Protein AF-A0A4U5PH54-F1 (afdb_monomer)

Secondary structure (DSSP, 8-state):
-GGGTT-HHHHTTTHHHHHHHHHHHHHHHHHHHHHHHHH--TTSPPSSHHHHHHHHHHHHHTTT---TTHHHHHHHHHHHHHHHHHHHHHHHHHHHHHHHHHHHHHHHHHHTTS---

Sequence (117 aa):
MPFLRHLENFFDLGINRLCKFTDSITDQLRSEIESHKKTIDYNEEPRDYIDAFLMEMKKREGSGKQEEFYENQLAVAIYDLFAAGTETTVTTLRYGIGYMTLARRQLARRDNSAPRH

Foldseek 3Di:
DVVCPVCPVVCVPDVVVVVVVLVVQLVVLVVVLVVCVVVADLVDDAPDPSNVQVNVVVVVVVVVDCPPCSVVVVSVVVVVVVVVVVVVVVVVVVVVVVVVVVVVVVVVVVVVPDDDD

InterPro domains:
  IPR001128 Cytochrome P450 [PF00067] (13-100)
  IPR036396 Cytochrome P450 superfamily [G3DSA:1.10.630.10] (1-109)
  IPR036396 Cytochrome P450 superfamily [SSF48264] (4-102)
  IPR050182 Cytochrome P450 family 2 [PTHR24300] (5-102)

Structure (mmCIF, N/CA/C/O backbone):
data_AF-A0A4U5PH54-F1
#
_entry.id   AF-A0A4U5PH54-F1
#
loop_
_atom_site.group_PDB
_atom_site.id
_atom_site.type_symbol
_atom_site.label_atom_id
_atom_site.label_alt_id
_atom_site.label_comp_id
_atom_site.label_asym_id
_atom_site.label_entity_id
_atom_site.label_seq_id
_atom_site.pdbx_PDB_ins_code
_atom_site.Cartn_x
_atom_site.Cartn_y
_atom_site.Cartn_z
_atom_site.occupancy
_atom_site.B_iso_or_equiv
_atom_site.auth_seq_id
_atom_site.auth_comp_id
_atom_site.auth_asym_id
_atom_site.auth_atom_id
_atom_site.pdbx_PDB_model_num
ATOM 1 N N . MET A 1 1 ? 17.761 8.118 13.003 1.00 56.19 1 MET A N 1
ATOM 2 C CA . MET A 1 1 ? 18.741 7.058 12.671 1.00 56.19 1 MET A CA 1
ATOM 3 C C . MET A 1 1 ? 20.118 7.672 12.399 1.00 56.19 1 MET A C 1
ATOM 5 O O . MET A 1 1 ? 20.171 8.657 11.672 1.00 56.19 1 MET A O 1
ATOM 9 N N . PRO A 1 2 ? 21.221 7.144 12.960 1.00 67.25 2 PRO A N 1
ATOM 10 C CA . PRO A 1 2 ? 22.558 7.758 12.890 1.00 67.25 2 PRO A CA 1
ATOM 11 C C . PRO A 1 2 ? 23.205 7.786 11.491 1.00 67.25 2 PRO A C 1
ATOM 13 O O . PRO A 1 2 ? 24.074 8.622 11.266 1.00 67.25 2 PRO A O 1
ATOM 16 N N . PHE A 1 3 ? 22.749 6.967 10.534 1.00 78.62 3 PHE A N 1
ATOM 17 C CA . PHE A 1 3 ? 23.253 6.965 9.148 1.00 78.62 3 PHE A CA 1
ATOM 18 C C . PHE A 1 3 ? 22.781 8.161 8.293 1.00 78.62 3 PHE A C 1
ATOM 20 O O . PHE A 1 3 ? 23.284 8.369 7.195 1.00 78.62 3 PHE A O 1
ATOM 27 N N . LEU A 1 4 ? 21.830 8.963 8.787 1.00 65.31 4 LEU A N 1
ATOM 28 C CA . LEU A 1 4 ? 21.223 10.075 8.042 1.00 65.31 4 LEU A CA 1
ATOM 29 C C . LEU A 1 4 ? 21.958 11.418 8.214 1.00 65.31 4 LEU A C 1
ATOM 31 O O . LEU A 1 4 ? 21.693 12.344 7.455 1.00 65.31 4 LEU A O 1
ATOM 35 N N . ARG A 1 5 ? 22.911 11.527 9.155 1.00 67.50 5 ARG A N 1
ATOM 36 C CA . ARG A 1 5 ? 23.619 12.789 9.483 1.00 67.50 5 ARG A CA 1
ATOM 37 C C . ARG A 1 5 ? 24.488 13.354 8.354 1.00 67.50 5 ARG A C 1
ATOM 39 O O . ARG A 1 5 ? 25.063 14.420 8.500 1.00 67.50 5 ARG A O 1
ATOM 46 N N . HIS A 1 6 ? 24.712 12.608 7.275 1.00 74.88 6 HIS A N 1
ATOM 47 C CA . HIS A 1 6 ? 25.546 13.048 6.143 1.00 74.88 6 HIS A CA 1
ATOM 48 C C . HIS A 1 6 ? 24.720 13.267 4.867 1.00 74.88 6 HIS A C 1
ATOM 50 O O . HIS A 1 6 ? 25.258 13.686 3.847 1.00 74.88 6 HIS A O 1
ATOM 56 N N . LEU A 1 7 ? 23.410 13.006 4.927 1.00 65.00 7 LEU A N 1
ATOM 57 C CA . LEU A 1 7 ? 22.460 13.188 3.829 1.00 65.00 7 LEU A CA 1
ATOM 58 C C . LEU A 1 7 ? 21.544 14.408 4.040 1.00 65.00 7 LEU A C 1
ATOM 60 O O . LEU A 1 7 ? 20.555 14.555 3.329 1.00 65.00 7 LEU A O 1
ATOM 64 N N . GLU A 1 8 ? 21.856 15.296 4.985 1.00 59.75 8 GLU A N 1
ATOM 65 C CA . GLU A 1 8 ? 20.985 16.420 5.376 1.00 59.75 8 GLU A CA 1
ATOM 66 C C . GLU A 1 8 ? 20.640 17.340 4.183 1.00 59.75 8 GLU A C 1
ATOM 68 O O . GLU A 1 8 ? 19.490 17.737 4.028 1.00 59.75 8 GLU A O 1
ATOM 73 N N . ASN A 1 9 ? 21.577 17.538 3.245 1.00 58.38 9 ASN A N 1
ATOM 74 C CA . ASN A 1 9 ? 21.356 18.297 2.000 1.00 58.38 9 ASN A CA 1
ATOM 75 C C . ASN A 1 9 ? 20.734 17.475 0.848 1.00 58.38 9 ASN A C 1
ATOM 77 O O . ASN A 1 9 ? 20.289 18.045 -0.144 1.00 58.38 9 ASN A O 1
ATOM 81 N N . PHE A 1 10 ? 20.734 16.139 0.932 1.00 59.47 10 PHE A N 1
ATOM 82 C CA . PHE A 1 10 ? 20.134 15.257 -0.083 1.00 59.47 10 PHE A CA 1
ATOM 83 C C . PHE A 1 10 ? 18.621 15.140 0.112 1.00 59.47 10 PHE A C 1
ATOM 85 O O . PHE A 1 10 ? 17.857 15.082 -0.848 1.00 59.47 10 PHE A O 1
ATOM 92 N N . PHE A 1 11 ? 18.193 15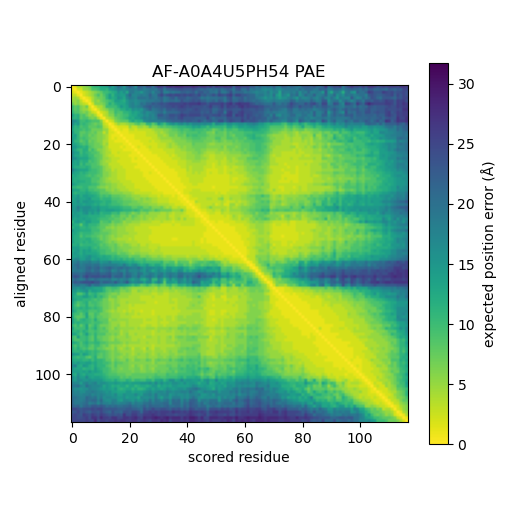.140 1.372 1.00 60.28 11 PHE A N 1
ATOM 93 C CA . PHE A 1 11 ? 16.793 15.075 1.759 1.00 60.28 11 PHE A CA 1
ATOM 94 C C . PHE A 1 11 ? 16.016 16.336 1.340 1.00 60.28 11 PHE A C 1
ATOM 96 O O . PHE A 1 11 ? 14.889 16.236 0.860 1.00 60.28 11 PHE A O 1
ATOM 103 N N . ASP A 1 12 ? 16.633 17.516 1.371 1.00 64.69 12 ASP A N 1
ATOM 104 C CA . ASP A 1 12 ? 15.943 18.767 1.025 1.00 64.69 12 ASP A CA 1
ATOM 105 C C . ASP A 1 12 ? 15.548 18.886 -0.468 1.00 64.69 12 ASP A C 1
ATOM 107 O O . ASP A 1 12 ? 14.694 19.691 -0.839 1.00 64.69 12 ASP A O 1
ATOM 111 N N . LEU A 1 13 ? 16.091 18.035 -1.353 1.00 65.44 13 LEU A N 1
ATOM 112 C CA . LEU A 1 13 ? 15.902 18.139 -2.809 1.00 65.44 13 LEU A CA 1
ATOM 113 C C . LEU A 1 13 ? 14.533 17.668 -3.342 1.00 65.44 13 LEU A C 1
ATOM 115 O O . LEU A 1 13 ? 14.315 17.627 -4.556 1.00 65.44 13 LEU A O 1
ATOM 119 N N . GLY A 1 14 ? 13.588 17.313 -2.472 1.00 72.38 14 GLY A N 1
ATOM 120 C CA . GLY A 1 14 ? 12.284 16.826 -2.927 1.00 72.38 14 GLY A CA 1
ATOM 121 C C . GLY A 1 14 ? 11.301 16.376 -1.855 1.00 72.38 14 GLY A C 1
ATOM 122 O O . GLY A 1 14 ? 10.181 16.007 -2.213 1.00 72.38 14 GLY A O 1
ATOM 123 N N . ILE A 1 15 ? 11.656 16.432 -0.566 1.00 80.00 15 ILE A N 1
ATOM 124 C CA . ILE A 1 15 ? 10.767 15.995 0.522 1.00 80.00 15 ILE A CA 1
ATOM 125 C C . ILE A 1 15 ? 9.433 16.731 0.503 1.00 80.00 15 ILE A C 1
ATOM 127 O O . ILE A 1 15 ? 8.406 16.086 0.630 1.00 80.00 15 ILE A O 1
ATOM 131 N N . ASN A 1 16 ? 9.402 18.040 0.238 1.00 79.62 16 ASN A N 1
ATOM 132 C CA . ASN A 1 16 ? 8.132 18.774 0.159 1.00 79.62 16 ASN A CA 1
ATOM 133 C C . ASN A 1 16 ? 7.173 18.207 -0.900 1.00 79.62 16 ASN A C 1
ATOM 135 O O . ASN A 1 16 ? 5.957 18.287 -0.744 1.00 79.62 16 ASN A O 1
ATOM 139 N N . ARG A 1 17 ? 7.701 17.637 -1.990 1.00 81.88 17 ARG A N 1
ATOM 140 C CA . ARG A 1 17 ? 6.890 16.974 -3.018 1.00 81.88 17 ARG A CA 1
ATOM 141 C C . ARG A 1 17 ? 6.448 15.584 -2.561 1.00 81.88 17 ARG A C 1
ATOM 143 O O . ARG A 1 17 ? 5.302 15.228 -2.806 1.00 81.88 17 ARG A O 1
ATOM 150 N N . LEU A 1 18 ? 7.334 14.836 -1.902 1.00 80.31 18 LEU A N 1
ATOM 151 C CA . LEU A 1 18 ? 7.022 13.526 -1.326 1.00 80.31 18 LEU A CA 1
ATOM 152 C C . LEU A 1 18 ? 5.970 13.635 -0.221 1.00 80.31 18 LEU A C 1
ATOM 154 O O . LEU A 1 18 ? 4.969 12.945 -0.321 1.00 80.31 18 LEU A O 1
ATOM 158 N N . CYS A 1 19 ? 6.124 14.548 0.741 1.00 81.12 19 CYS A N 1
ATOM 159 C CA . CYS A 1 19 ? 5.137 14.788 1.794 1.00 81.12 19 CYS A CA 1
ATOM 160 C C . CYS A 1 19 ? 3.766 15.140 1.207 1.00 81.12 19 CYS A C 1
ATOM 162 O O . CYS A 1 19 ? 2.777 14.508 1.540 1.00 81.12 19 CYS A O 1
ATOM 164 N N . LYS A 1 20 ? 3.697 16.063 0.236 1.00 85.25 20 LYS A N 1
ATOM 165 C CA . LYS A 1 20 ? 2.421 16.387 -0.431 1.00 85.25 20 LYS A CA 1
ATOM 166 C C . LYS A 1 20 ? 1.788 15.186 -1.134 1.00 85.25 20 LYS A C 1
ATOM 168 O O . LYS A 1 20 ? 0.568 15.062 -1.169 1.00 85.25 20 LYS A O 1
ATOM 173 N N . PHE A 1 21 ? 2.607 14.326 -1.732 1.00 84.62 21 PHE A N 1
ATOM 174 C CA . PHE A 1 21 ? 2.136 13.111 -2.386 1.00 84.62 21 PHE A CA 1
ATOM 175 C C . PHE A 1 21 ? 1.625 12.085 -1.369 1.00 84.62 21 PHE A C 1
ATOM 177 O O . PHE A 1 21 ? 0.544 11.533 -1.558 1.00 84.62 21 PHE A O 1
ATOM 184 N N . THR A 1 22 ? 2.361 11.872 -0.275 1.00 82.50 22 THR A N 1
ATOM 185 C CA . THR A 1 22 ? 1.941 10.973 0.802 1.00 82.50 22 THR A CA 1
ATOM 186 C C . THR A 1 22 ? 0.679 11.475 1.488 1.00 82.50 22 THR A C 1
ATOM 188 O O . THR A 1 22 ? -0.215 10.674 1.742 1.00 82.50 22 THR A O 1
ATOM 191 N N . ASP A 1 23 ? 0.555 12.785 1.713 1.00 86.69 23 ASP A N 1
ATOM 192 C CA . ASP A 1 23 ? -0.644 13.405 2.287 1.00 86.69 23 ASP A CA 1
ATOM 193 C C . ASP A 1 23 ? -1.856 13.157 1.380 1.00 86.69 23 ASP A C 1
ATOM 195 O O . ASP A 1 23 ? -2.870 12.631 1.832 1.00 86.69 23 ASP A O 1
ATOM 199 N N . SER A 1 24 ? -1.711 13.411 0.073 1.00 87.69 24 SER A N 1
ATOM 200 C CA . SER A 1 24 ? -2.778 13.164 -0.904 1.00 87.69 24 SER A CA 1
ATOM 201 C C . SER A 1 24 ? -3.232 11.704 -0.930 1.00 87.69 24 SER A C 1
ATOM 203 O O . SER A 1 24 ? -4.429 11.447 -1.031 1.00 87.69 24 SER A O 1
ATOM 205 N N . ILE A 1 25 ? -2.303 10.744 -0.876 1.00 86.50 25 ILE A N 1
ATOM 206 C CA . ILE A 1 25 ? -2.664 9.319 -0.865 1.00 86.50 25 ILE A CA 1
ATOM 207 C C . ILE A 1 25 ? -3.353 8.957 0.447 1.00 86.50 25 ILE A C 1
ATOM 209 O O . ILE A 1 25 ? -4.353 8.243 0.443 1.00 86.50 25 ILE A O 1
ATOM 213 N N . THR A 1 26 ? -2.839 9.458 1.568 1.00 85.06 26 THR A N 1
ATOM 214 C CA . THR A 1 26 ? -3.400 9.173 2.890 1.00 85.06 26 THR A CA 1
ATOM 215 C C . THR A 1 26 ? -4.830 9.703 3.004 1.00 85.06 26 THR A C 1
ATOM 217 O O . THR A 1 26 ? -5.692 9.016 3.548 1.00 85.06 26 THR A O 1
ATOM 220 N N . ASP A 1 27 ? -5.120 10.875 2.435 1.00 88.69 27 ASP A N 1
ATOM 221 C CA . ASP A 1 27 ? -6.475 11.434 2.389 1.00 88.69 27 ASP A CA 1
ATOM 222 C C . ASP A 1 27 ? -7.428 10.589 1.531 1.00 88.69 27 ASP A C 1
ATOM 224 O O . ASP A 1 27 ? -8.574 10.353 1.925 1.00 88.69 27 ASP A O 1
ATOM 228 N N . GLN A 1 28 ? -6.956 10.063 0.395 1.00 87.88 28 GLN A N 1
ATOM 229 C CA . GLN A 1 28 ? -7.737 9.115 -0.406 1.00 87.88 28 GLN A CA 1
ATOM 230 C C . GLN A 1 28 ? -8.011 7.816 0.361 1.00 87.88 28 GLN A C 1
ATOM 232 O O . GLN A 1 28 ? -9.151 7.356 0.386 1.00 87.88 28 GLN A O 1
ATOM 237 N N . LEU A 1 29 ? -7.002 7.260 1.039 1.00 89.12 29 LEU A N 1
ATOM 238 C CA . LEU A 1 29 ? -7.158 6.071 1.882 1.00 89.12 29 LEU A CA 1
ATOM 239 C C . LEU A 1 29 ? -8.171 6.298 3.004 1.00 89.12 29 LEU A C 1
ATOM 241 O O . LEU A 1 29 ? -9.004 5.434 3.254 1.00 89.12 29 LEU A O 1
ATOM 245 N N . ARG A 1 30 ? -8.141 7.461 3.662 1.00 88.88 30 ARG A N 1
ATOM 246 C CA . ARG A 1 30 ? -9.124 7.818 4.696 1.00 88.88 30 ARG A CA 1
ATOM 247 C C . ARG A 1 30 ? -10.544 7.852 4.144 1.00 88.88 30 ARG A C 1
ATOM 249 O O . ARG A 1 30 ? -11.446 7.303 4.768 1.00 88.88 30 ARG A O 1
ATOM 256 N N . SER A 1 31 ? -10.744 8.444 2.966 1.00 90.50 31 SER A N 1
ATOM 257 C CA . SER A 1 31 ? -12.052 8.426 2.301 1.00 90.50 31 SER A CA 1
ATOM 258 C C . SER A 1 31 ? -12.525 6.997 2.012 1.00 90.50 31 SER A C 1
ATOM 260 O O . SER A 1 31 ? -13.711 6.700 2.161 1.00 90.50 31 SER A O 1
ATOM 262 N N . GLU A 1 32 ? -11.612 6.109 1.620 1.00 90.38 32 GLU A N 1
ATOM 263 C CA . GLU A 1 32 ? -11.937 4.713 1.327 1.00 90.38 32 GLU A CA 1
ATOM 264 C C . GLU A 1 32 ? -12.281 3.920 2.594 1.00 90.38 32 GLU A C 1
ATOM 266 O O . GLU A 1 32 ? -13.264 3.179 2.614 1.00 90.38 32 GLU A O 1
ATOM 271 N N 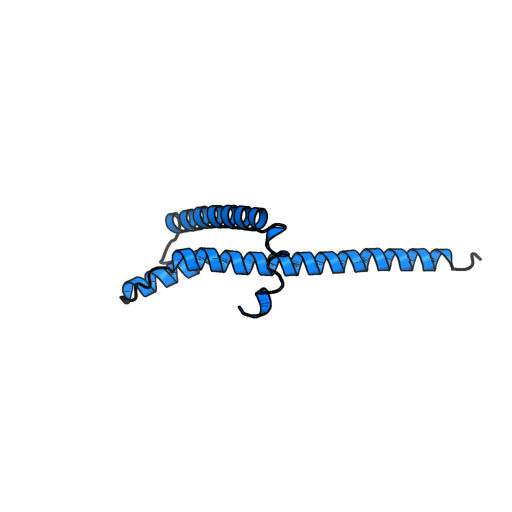. ILE A 1 33 ? -11.536 4.136 3.680 1.00 90.31 33 ILE A N 1
ATOM 272 C CA . ILE A 1 33 ? -11.826 3.562 5.000 1.00 90.31 33 ILE A CA 1
ATOM 273 C C . ILE A 1 33 ? -13.219 4.002 5.476 1.00 90.31 33 ILE A C 1
ATOM 275 O O . ILE A 1 33 ? -14.009 3.173 5.925 1.00 90.31 33 ILE A O 1
ATOM 279 N N . GLU A 1 34 ? -13.568 5.281 5.323 1.00 91.38 34 GLU A N 1
ATOM 280 C CA . GLU A 1 34 ? -14.901 5.792 5.668 1.00 91.38 34 GLU A CA 1
ATOM 281 C C . GLU A 1 34 ? -16.019 5.184 4.805 1.00 91.38 34 GLU A C 1
ATOM 283 O O . GLU A 1 34 ? -17.131 4.959 5.289 1.00 91.38 34 GLU A O 1
ATOM 288 N N . SER A 1 35 ? -15.743 4.883 3.535 1.00 92.62 35 SER A N 1
ATOM 289 C CA . SER A 1 35 ? -16.672 4.151 2.663 1.00 92.62 35 SER A CA 1
ATOM 290 C C . SER A 1 35 ? -16.906 2.719 3.164 1.00 92.62 35 SER A C 1
ATOM 292 O O . SER A 1 35 ? -18.053 2.267 3.275 1.00 92.62 35 SER A O 1
ATOM 294 N N . HIS A 1 36 ? -15.833 2.026 3.557 1.00 92.50 36 HIS A N 1
ATOM 295 C CA . HIS A 1 36 ? -15.910 0.678 4.119 1.00 92.50 36 HIS A CA 1
ATOM 296 C C . HIS A 1 36 ? -16.699 0.672 5.428 1.00 92.50 36 HIS A C 1
ATOM 298 O O . HIS A 1 36 ? -17.665 -0.076 5.547 1.00 92.50 36 HIS A O 1
ATOM 304 N N . LYS A 1 37 ? -16.423 1.602 6.352 1.00 89.62 37 LYS A N 1
ATOM 305 C CA . LYS A 1 37 ? -17.172 1.735 7.616 1.00 89.62 37 LYS A CA 1
ATOM 306 C C . LYS A 1 37 ? -18.686 1.902 7.438 1.00 89.62 37 LYS A C 1
ATOM 308 O O . LYS A 1 37 ? -19.441 1.472 8.305 1.00 89.62 37 LYS A O 1
ATOM 313 N N . LYS A 1 38 ? -19.147 2.526 6.347 1.00 92.06 38 LYS A N 1
ATOM 314 C CA . LYS A 1 38 ? -20.586 2.708 6.062 1.00 92.06 38 LYS A CA 1
ATOM 315 C C . LYS A 1 38 ? -21.264 1.454 5.519 1.00 92.06 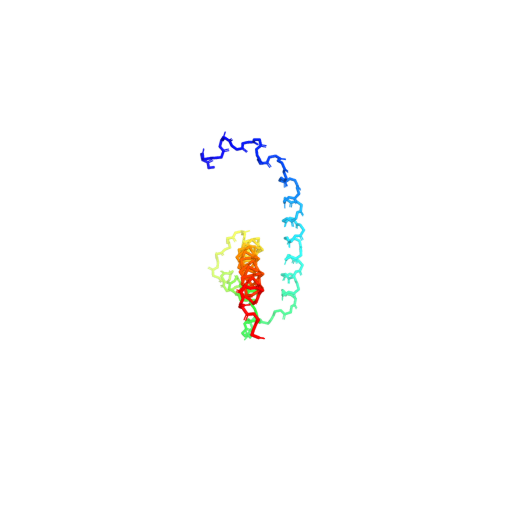38 LYS A C 1
ATOM 317 O O . LYS A 1 38 ? -22.481 1.341 5.624 1.00 92.06 38 LYS A O 1
ATOM 322 N N . THR A 1 39 ? -20.499 0.567 4.890 1.00 92.00 39 THR A N 1
ATOM 323 C CA . THR A 1 39 ? -21.026 -0.595 4.157 1.00 92.00 39 THR A CA 1
ATOM 324 C C . THR A 1 39 ? -20.667 -1.931 4.795 1.00 92.00 39 THR A C 1
ATOM 326 O O . THR A 1 39 ? -21.182 -2.954 4.358 1.00 92.00 39 THR A O 1
ATOM 329 N N . ILE A 1 40 ? -19.797 -1.928 5.805 1.00 90.69 40 ILE A N 1
ATOM 330 C CA . ILE A 1 40 ? -19.301 -3.133 6.461 1.00 90.69 40 ILE A CA 1
ATOM 331 C C . ILE A 1 40 ? -20.421 -3.863 7.213 1.00 90.69 40 ILE A C 1
ATOM 333 O O . ILE A 1 40 ? -21.071 -3.303 8.102 1.00 90.69 40 ILE A O 1
ATOM 337 N N . ASP A 1 41 ? -20.613 -5.139 6.881 1.00 89.88 41 ASP A N 1
ATOM 338 C CA . ASP A 1 41 ? -21.392 -6.071 7.690 1.00 89.88 41 ASP A CA 1
ATOM 339 C C . ASP A 1 41 ? -20.437 -6.898 8.549 1.00 89.88 41 ASP A C 1
ATOM 341 O O . ASP A 1 41 ? -19.668 -7.711 8.050 1.00 89.88 41 ASP A O 1
ATOM 345 N N . TYR A 1 42 ? -20.489 -6.694 9.863 1.00 86.38 42 TYR A N 1
ATOM 346 C CA . TYR A 1 42 ? -19.622 -7.384 10.822 1.00 86.38 42 TYR A CA 1
ATOM 347 C C . TYR A 1 42 ? -19.976 -8.865 11.034 1.00 86.38 42 TYR A C 1
ATOM 349 O O . TYR A 1 42 ? -19.285 -9.535 11.801 1.00 86.38 42 TYR A O 1
ATOM 357 N N . ASN A 1 43 ? -21.059 -9.356 10.430 1.00 86.62 43 ASN A N 1
ATOM 358 C CA . ASN A 1 43 ? -21.493 -10.749 10.539 1.00 86.62 43 ASN A CA 1
ATOM 359 C C . ASN A 1 43 ? -21.094 -11.597 9.323 1.00 86.62 43 ASN A C 1
ATOM 361 O O . ASN A 1 43 ? -21.241 -12.818 9.374 1.00 86.62 43 ASN A O 1
ATOM 365 N N . GLU A 1 44 ? -20.608 -10.969 8.251 1.00 90.94 44 GLU A N 1
ATOM 366 C CA . GLU A 1 44 ? -20.152 -11.642 7.033 1.00 90.94 44 GLU A CA 1
ATOM 367 C C . GLU A 1 44 ? -18.617 -11.713 6.963 1.00 90.94 44 GLU A C 1
ATOM 369 O O . GLU A 1 44 ? -17.901 -11.147 7.792 1.00 90.94 44 GLU A O 1
ATOM 374 N N . GLU A 1 45 ? -18.096 -12.461 5.987 1.00 90.69 45 GLU A N 1
ATOM 375 C CA . GLU A 1 45 ? -16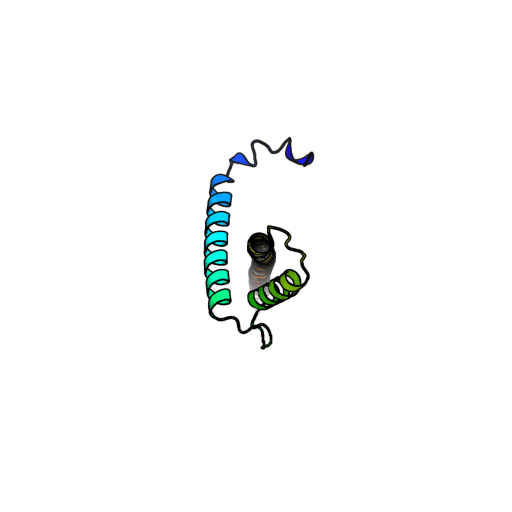.656 -12.537 5.725 1.00 90.69 45 GLU A CA 1
ATOM 376 C C . GLU A 1 45 ? -16.154 -11.205 5.127 1.00 90.69 45 GLU A C 1
ATOM 378 O O . GLU A 1 45 ? -16.850 -10.614 4.295 1.00 90.69 45 GLU A O 1
ATOM 383 N N . PRO A 1 46 ? -14.972 -10.693 5.529 1.00 92.00 46 PRO A N 1
ATOM 384 C CA . PRO A 1 46 ? -14.477 -9.413 5.031 1.00 92.00 46 PRO A CA 1
ATOM 385 C C . PRO A 1 46 ? -14.249 -9.439 3.517 1.00 92.00 46 PRO A C 1
ATOM 387 O O . PRO A 1 46 ? -13.636 -10.368 2.988 1.00 92.00 46 PRO A O 1
ATOM 390 N N . ARG A 1 47 ? -14.695 -8.385 2.819 1.00 92.38 47 ARG A N 1
ATOM 391 C CA . ARG A 1 47 ? -14.549 -8.271 1.356 1.00 92.38 47 ARG A CA 1
ATOM 392 C C . ARG A 1 47 ? -13.097 -8.045 0.948 1.00 92.38 47 ARG A C 1
ATOM 394 O O . ARG A 1 47 ? -12.673 -8.483 -0.121 1.00 92.38 47 ARG A O 1
ATOM 401 N N . ASP A 1 48 ? -12.350 -7.349 1.796 1.00 90.56 48 ASP A N 1
ATOM 402 C CA . ASP A 1 48 ? -10.954 -7.017 1.579 1.00 90.56 48 ASP A CA 1
ATOM 403 C C . ASP A 1 48 ? -10.189 -6.800 2.896 1.00 90.56 48 ASP A C 1
ATOM 405 O O . ASP A 1 48 ? -10.684 -7.031 4.003 1.00 90.56 48 ASP A O 1
ATOM 409 N N . TYR A 1 49 ? -8.934 -6.368 2.763 1.00 89.06 49 TYR A N 1
ATOM 410 C CA . TYR A 1 49 ? -8.054 -6.086 3.893 1.00 89.06 49 TYR A CA 1
ATOM 411 C C . TYR A 1 49 ? -8.595 -4.983 4.819 1.00 89.06 49 TYR A C 1
ATOM 413 O O . TYR A 1 49 ? -8.359 -5.045 6.026 1.00 89.06 49 TYR A O 1
ATOM 421 N N . ILE A 1 50 ? -9.320 -3.994 4.282 1.00 90.88 50 ILE A N 1
ATOM 422 C CA . ILE A 1 50 ? -9.874 -2.881 5.061 1.00 90.88 50 ILE A CA 1
ATOM 423 C C . ILE A 1 50 ? -10.970 -3.419 5.978 1.00 90.88 50 ILE A C 1
ATOM 425 O O . ILE A 1 50 ? -10.908 -3.205 7.189 1.00 90.88 50 ILE A O 1
ATOM 429 N N . ASP A 1 51 ? -11.917 -4.184 5.432 1.00 91.50 51 ASP A N 1
ATOM 430 C CA . ASP A 1 51 ? -12.979 -4.808 6.226 1.00 91.50 51 ASP A CA 1
ATOM 431 C C . ASP A 1 51 ? -12.414 -5.768 7.279 1.00 91.50 51 ASP A C 1
ATOM 433 O O . ASP A 1 51 ? -12.822 -5.721 8.441 1.00 91.50 51 ASP A O 1
ATOM 437 N N . ALA A 1 52 ? -11.434 -6.599 6.906 1.00 90.81 52 ALA A N 1
ATOM 438 C CA . ALA A 1 52 ? -10.812 -7.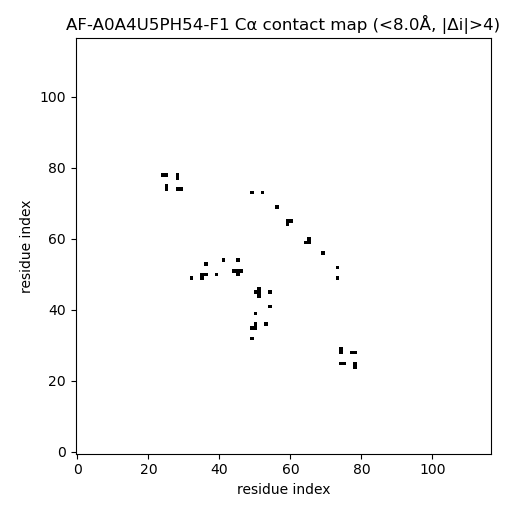549 7.828 1.00 90.81 52 ALA A CA 1
ATOM 439 C C . ALA A 1 52 ? -10.169 -6.833 9.025 1.00 90.81 52 ALA A C 1
ATOM 441 O O . ALA A 1 52 ? -10.306 -7.267 10.173 1.00 90.81 52 ALA A O 1
ATOM 442 N N . PHE A 1 53 ? -9.498 -5.709 8.768 1.00 89.62 53 PHE A N 1
ATOM 443 C CA . PHE A 1 53 ? -8.876 -4.907 9.812 1.00 89.62 53 PHE A CA 1
ATOM 444 C C . PHE A 1 53 ? -9.921 -4.213 10.697 1.00 89.62 53 PHE A C 1
ATOM 446 O O . PHE A 1 53 ? -9.803 -4.251 11.922 1.00 89.62 53 PHE A O 1
ATOM 453 N N . LEU A 1 54 ? -10.970 -3.629 10.106 1.00 89.50 54 LEU A N 1
ATOM 454 C CA . LEU A 1 54 ? -12.063 -2.981 10.844 1.00 89.50 54 LEU A CA 1
ATOM 455 C C . LEU A 1 54 ? -12.831 -3.972 11.739 1.00 89.50 54 LEU A C 1
ATOM 457 O O . LEU A 1 54 ? -13.178 -3.645 12.877 1.00 89.50 54 LEU A O 1
ATOM 461 N N . MET A 1 55 ? -13.059 -5.202 11.273 1.00 89.88 55 MET A N 1
ATOM 462 C CA . MET A 1 55 ? -13.671 -6.269 12.074 1.00 89.88 55 MET A CA 1
ATOM 463 C C . MET A 1 55 ? -12.798 -6.661 13.271 1.00 89.88 55 MET A C 1
ATOM 465 O O . MET A 1 55 ? -13.294 -6.775 14.396 1.00 89.88 55 MET A O 1
ATOM 469 N N . GLU A 1 56 ? -11.495 -6.837 13.050 1.00 87.38 56 GLU A N 1
ATOM 470 C CA . GLU A 1 56 ? -10.545 -7.169 14.114 1.00 87.38 56 GLU A CA 1
ATOM 471 C C . GLU A 1 56 ? -10.419 -6.023 15.134 1.00 87.38 56 GLU A C 1
ATOM 473 O O . GLU A 1 56 ? -10.372 -6.281 16.340 1.00 87.38 56 GLU A O 1
ATOM 478 N N . MET A 1 57 ? -10.456 -4.760 14.687 1.00 86.19 57 MET A N 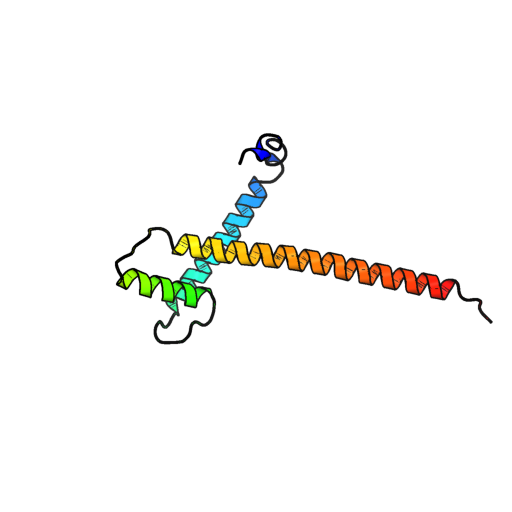1
ATOM 479 C CA . MET A 1 57 ? -10.530 -3.591 15.574 1.00 86.19 57 MET A CA 1
ATOM 480 C C . MET A 1 57 ? -11.753 -3.665 16.495 1.00 86.19 57 MET A C 1
ATOM 482 O O . MET A 1 57 ? -11.605 -3.622 17.718 1.00 86.19 57 MET A O 1
ATOM 486 N N . LYS A 1 58 ? -12.952 -3.872 15.935 1.00 84.81 58 LYS A N 1
ATOM 487 C CA . LYS A 1 58 ? -14.200 -3.969 16.712 1.00 84.81 58 LYS A CA 1
ATOM 488 C C . LYS A 1 58 ? -14.178 -5.123 17.718 1.00 84.81 58 LYS A C 1
ATOM 490 O O . LYS A 1 58 ? -14.643 -4.990 18.851 1.00 84.81 58 LYS A O 1
ATOM 495 N N . LYS A 1 59 ? -13.605 -6.267 17.333 1.00 84.62 59 LYS A N 1
ATOM 496 C CA . LYS A 1 59 ? -13.434 -7.422 18.226 1.00 84.62 59 LYS A CA 1
ATOM 497 C C . LYS A 1 59 ? -12.542 -7.089 19.428 1.00 84.62 59 LYS A C 1
ATOM 499 O O . LYS A 1 59 ? -12.814 -7.548 20.538 1.00 84.62 59 LYS A O 1
ATOM 504 N N . ARG A 1 60 ? -11.493 -6.284 19.229 1.00 80.19 60 ARG A N 1
ATOM 505 C CA . ARG A 1 60 ? -10.562 -5.861 20.291 1.00 80.19 60 ARG A CA 1
ATOM 506 C C . ARG A 1 60 ? -11.136 -4.778 21.193 1.00 80.19 60 ARG A C 1
ATOM 508 O O . ARG A 1 60 ? -10.902 -4.839 22.400 1.00 80.19 60 ARG A O 1
ATOM 515 N N . GLU A 1 61 ? -11.939 -3.862 20.660 1.00 79.06 61 GLU A N 1
ATOM 516 C CA . GLU A 1 61 ? -12.672 -2.875 21.464 1.00 79.06 61 GLU A CA 1
ATOM 517 C C . GLU A 1 61 ? -13.548 -3.553 22.525 1.00 79.06 61 GLU A C 1
ATOM 519 O O . GLU A 1 61 ? -13.495 -3.183 23.699 1.00 79.06 61 GLU A O 1
ATOM 524 N N . GLY A 1 62 ? -14.258 -4.625 22.153 1.00 74.75 62 GLY A N 1
ATOM 525 C CA . GLY A 1 62 ? -15.056 -5.429 23.088 1.00 74.75 62 GLY A CA 1
ATOM 526 C C . GLY A 1 62 ? -14.247 -6.121 24.197 1.00 74.75 62 GLY A C 1
ATOM 527 O O . GLY A 1 62 ? -14.820 -6.549 25.195 1.00 74.75 62 GLY A O 1
ATOM 528 N N . SER A 1 63 ? -12.920 -6.212 24.055 1.00 76.88 63 SER A N 1
ATOM 529 C CA . SER A 1 63 ? -12.009 -6.816 25.040 1.00 76.88 63 SER A CA 1
ATOM 530 C C . SER A 1 63 ? -11.370 -5.811 26.011 1.00 76.88 63 SER A C 1
ATOM 532 O O . SER A 1 63 ? -10.558 -6.205 26.848 1.00 76.88 63 SER A O 1
ATOM 534 N N . GLY A 1 64 ? -11.722 -4.520 25.920 1.00 68.50 64 GLY A N 1
ATOM 535 C CA . GLY A 1 64 ? -11.235 -3.473 26.829 1.00 68.50 64 GLY A CA 1
ATOM 536 C C . GLY A 1 64 ? -9.817 -2.967 26.537 1.00 68.50 64 GLY A C 1
ATOM 537 O O . GLY A 1 64 ? -9.239 -2.259 27.359 1.00 68.50 64 GLY A O 1
ATOM 538 N N . LYS A 1 65 ? -9.244 -3.310 25.378 1.00 66.50 65 LYS A N 1
ATOM 539 C CA . LYS A 1 65 ? -7.935 -2.821 24.918 1.00 66.50 65 LYS A CA 1
ATOM 540 C C . LYS A 1 65 ? -8.127 -1.706 23.891 1.00 66.50 65 LYS A C 1
ATOM 542 O O . LYS A 1 65 ? -8.091 -1.962 22.691 1.00 66.50 65 LYS A O 1
ATOM 547 N N . GLN A 1 66 ? -8.367 -0.478 24.346 1.00 59.56 66 GLN A N 1
ATOM 548 C CA . GLN A 1 66 ? -8.367 0.683 23.452 1.00 59.56 66 GLN A CA 1
ATOM 549 C C . GLN A 1 66 ? -6.951 1.257 23.359 1.00 59.56 66 GLN A C 1
ATOM 551 O O . GLN A 1 66 ? -6.550 2.084 24.172 1.00 59.56 66 GLN A O 1
ATOM 556 N N . GLU A 1 67 ? -6.173 0.772 22.389 1.00 61.75 67 GLU A N 1
ATOM 557 C CA . GLU A 1 67 ? -4.905 1.396 22.000 1.00 61.75 67 GLU A CA 1
ATOM 558 C C . GLU A 1 67 ? -5.204 2.451 20.927 1.00 61.75 67 GLU A C 1
ATOM 560 O O . GLU A 1 67 ? -5.759 2.172 19.868 1.00 61.75 67 GLU A O 1
ATOM 565 N N . GLU A 1 68 ? -4.874 3.691 21.242 1.00 55.28 68 GLU A N 1
ATOM 566 C CA . GLU A 1 68 ? -5.457 4.941 20.742 1.00 55.28 68 GLU A CA 1
ATOM 567 C C . GLU A 1 68 ? -5.266 5.240 19.233 1.00 55.28 68 GLU A C 1
ATOM 569 O O . GLU A 1 68 ? -5.669 6.300 18.766 1.00 55.28 68 GLU A O 1
ATOM 574 N N . PHE A 1 69 ? -4.672 4.343 18.431 1.00 56.78 69 PHE A N 1
ATOM 575 C CA . PHE A 1 69 ? -4.233 4.671 17.063 1.00 56.78 69 PHE A CA 1
ATOM 576 C C . PHE A 1 69 ? -4.404 3.579 15.983 1.00 56.78 69 PHE A C 1
ATOM 578 O O . PHE A 1 69 ? -3.721 3.631 14.961 1.00 56.78 69 PHE A O 1
ATOM 585 N N . TYR A 1 70 ? -5.341 2.635 16.117 1.00 74.00 70 TYR A N 1
ATOM 586 C CA . TYR A 1 70 ? -5.522 1.565 15.114 1.00 74.00 70 TYR A CA 1
ATOM 587 C C . TYR A 1 70 ? -5.961 2.037 13.713 1.00 74.00 70 TYR A C 1
ATOM 589 O O . TYR A 1 70 ? -5.536 1.461 12.715 1.00 74.00 70 TYR A O 1
ATOM 597 N N . GLU A 1 71 ? -6.753 3.105 13.589 1.00 75.75 71 GLU A N 1
ATOM 598 C CA . GLU A 1 71 ? -7.215 3.568 12.269 1.00 75.75 71 GLU A CA 1
ATOM 599 C C . GLU A 1 71 ? -6.118 4.282 11.464 1.00 75.75 71 GLU A C 1
ATOM 601 O O . GLU A 1 71 ? -5.936 4.038 10.272 1.00 75.75 71 GLU A O 1
ATOM 606 N N . ASN A 1 72 ? -5.328 5.138 12.113 1.00 79.19 72 ASN A N 1
ATOM 607 C CA . ASN A 1 72 ? -4.166 5.732 11.451 1.00 79.19 72 ASN A CA 1
ATOM 608 C C . ASN A 1 72 ? -3.124 4.653 11.115 1.00 79.19 72 ASN A C 1
ATOM 610 O O . ASN A 1 72 ? -2.474 4.739 10.076 1.00 79.19 72 ASN A O 1
ATOM 614 N N . GLN A 1 73 ? -2.996 3.614 11.948 1.00 83.12 73 GLN A N 1
ATOM 615 C CA . GLN A 1 73 ? -2.180 2.441 11.628 1.00 83.12 73 GLN A CA 1
ATOM 616 C C . GLN A 1 73 ? -2.707 1.690 10.400 1.00 83.12 73 GLN A C 1
ATOM 618 O O . GLN A 1 73 ? -1.895 1.271 9.581 1.00 83.12 73 GLN A O 1
ATOM 623 N N . LEU A 1 74 ? -4.028 1.566 10.227 1.00 86.62 74 LEU A N 1
ATOM 624 C CA . LEU A 1 74 ? -4.630 0.984 9.025 1.00 86.62 74 LEU A CA 1
ATOM 625 C C . LEU A 1 74 ? -4.233 1.770 7.771 1.00 86.62 74 LEU A C 1
ATOM 627 O O . LEU A 1 74 ? -3.730 1.182 6.814 1.00 86.62 74 LEU A O 1
ATOM 631 N N . ALA A 1 75 ? -4.385 3.098 7.793 1.00 84.75 75 ALA A N 1
ATOM 632 C CA . ALA A 1 75 ? -4.004 3.945 6.664 1.00 84.75 75 ALA A CA 1
ATOM 633 C C . ALA A 1 75 ? -2.502 3.830 6.333 1.00 84.75 75 ALA A C 1
ATOM 635 O O . ALA A 1 75 ? -2.132 3.678 5.169 1.00 84.75 75 ALA A O 1
ATOM 636 N N . VAL A 1 76 ? -1.632 3.828 7.349 1.00 85.06 76 VAL A N 1
ATOM 637 C CA . VAL A 1 76 ? -0.181 3.656 7.162 1.00 85.06 76 VAL A CA 1
ATOM 638 C C . VAL A 1 76 ? 0.160 2.264 6.623 1.00 85.06 76 VAL A C 1
ATOM 640 O O . VAL A 1 76 ? 0.989 2.156 5.725 1.00 85.06 76 VAL A O 1
ATOM 643 N N . ALA A 1 77 ? -0.482 1.206 7.120 1.00 87.75 77 ALA A N 1
ATOM 644 C CA . ALA A 1 77 ? -0.224 -0.164 6.680 1.00 87.75 77 ALA A CA 1
ATOM 645 C C . ALA A 1 77 ? -0.640 -0.395 5.219 1.00 87.75 77 ALA A C 1
ATOM 647 O O . ALA A 1 77 ? 0.110 -1.000 4.454 1.00 87.75 77 ALA A O 1
ATOM 648 N N . ILE A 1 78 ? -1.811 0.111 4.812 1.00 89.25 78 ILE A N 1
ATOM 649 C CA . ILE A 1 78 ? -2.260 0.040 3.412 1.00 89.25 78 ILE A CA 1
ATOM 650 C C . ILE A 1 78 ? -1.301 0.831 2.519 1.00 89.25 78 ILE A C 1
ATOM 652 O O . ILE A 1 78 ? -0.914 0.348 1.454 1.00 89.25 78 ILE A O 1
ATOM 656 N N . TYR A 1 79 ? -0.895 2.028 2.956 1.00 88.44 79 TYR A N 1
ATOM 657 C CA . TYR A 1 79 ? 0.056 2.852 2.219 1.00 88.44 79 TYR A CA 1
ATOM 658 C C . TYR A 1 79 ? 1.399 2.138 2.022 1.00 88.44 79 TYR A C 1
ATOM 660 O O . TYR A 1 79 ? 1.891 2.081 0.897 1.00 88.44 79 TYR A O 1
ATOM 668 N N . ASP A 1 80 ? 1.968 1.564 3.083 1.00 88.81 80 ASP A N 1
ATOM 669 C CA . ASP A 1 80 ? 3.248 0.852 3.035 1.00 88.81 80 ASP A CA 1
ATOM 670 C C . ASP A 1 80 ? 3.186 -0.350 2.081 1.00 88.81 80 ASP A C 1
ATOM 672 O O . ASP A 1 80 ? 4.022 -0.489 1.185 1.00 88.81 80 ASP A O 1
ATOM 676 N N . LEU A 1 81 ? 2.124 -1.159 2.187 1.00 89.44 81 LEU A N 1
ATOM 677 C CA . LEU A 1 81 ? 1.895 -2.299 1.300 1.00 89.44 81 LEU A CA 1
ATOM 678 C C . LEU A 1 81 ? 1.781 -1.866 -0.170 1.00 89.44 81 LEU A C 1
ATOM 680 O O . LEU A 1 81 ? 2.402 -2.467 -1.052 1.00 89.44 81 LEU A O 1
ATOM 684 N N . PHE A 1 82 ? 1.009 -0.812 -0.444 1.00 87.38 82 PHE A N 1
ATOM 685 C CA . PHE A 1 82 ? 0.814 -0.298 -1.797 1.00 87.38 82 PHE A CA 1
ATOM 686 C C . PHE A 1 82 ? 2.099 0.304 -2.376 1.00 87.38 82 PHE A C 1
ATOM 688 O O . PHE A 1 82 ? 2.434 0.054 -3.538 1.00 87.38 82 PHE A O 1
ATOM 695 N N . ALA A 1 83 ? 2.841 1.068 -1.575 1.00 88.88 83 ALA A N 1
ATOM 696 C CA . ALA A 1 83 ? 4.106 1.669 -1.974 1.00 88.88 83 ALA A CA 1
ATOM 697 C C . ALA A 1 83 ? 5.151 0.592 -2.302 1.00 88.88 83 ALA A C 1
ATOM 699 O O . ALA A 1 83 ? 5.723 0.611 -3.396 1.00 88.88 83 ALA A O 1
ATOM 700 N N . ALA A 1 84 ? 5.327 -0.397 -1.419 1.00 92.81 84 ALA A N 1
ATOM 701 C CA . ALA A 1 84 ? 6.247 -1.514 -1.627 1.00 92.81 84 ALA A CA 1
ATOM 702 C C . ALA A 1 84 ? 5.876 -2.350 -2.867 1.00 92.81 84 ALA A C 1
ATOM 704 O O . ALA A 1 84 ? 6.733 -2.686 -3.695 1.00 92.81 84 ALA A O 1
ATOM 705 N N . GLY A 1 85 ? 4.585 -2.651 -3.048 1.00 90.69 85 GLY A N 1
ATOM 706 C CA . GLY A 1 85 ? 4.086 -3.367 -4.225 1.00 90.69 85 GLY A CA 1
ATOM 707 C C . GLY A 1 85 ? 4.294 -2.586 -5.525 1.00 90.69 85 GLY A C 1
ATOM 708 O O . GLY A 1 85 ? 4.691 -3.152 -6.547 1.00 90.69 85 GLY A O 1
ATOM 709 N N . THR A 1 86 ? 4.092 -1.269 -5.487 1.00 91.81 86 THR A N 1
ATOM 710 C CA . THR A 1 86 ? 4.285 -0.394 -6.648 1.00 91.81 86 THR A CA 1
ATOM 711 C C . THR A 1 86 ? 5.755 -0.308 -7.037 1.00 91.81 86 THR A C 1
ATOM 713 O O . THR A 1 86 ? 6.086 -0.481 -8.210 1.00 91.81 86 THR A O 1
ATOM 716 N N . GLU A 1 87 ? 6.654 -0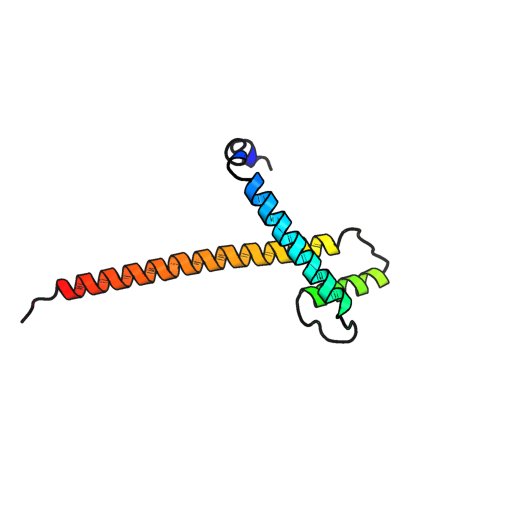.085 -6.077 1.00 91.38 87 GLU A N 1
ATOM 717 C CA . GLU A 1 87 ? 8.091 0.019 -6.341 1.00 91.38 87 GLU A CA 1
ATOM 718 C C . GLU A 1 87 ? 8.642 -1.268 -6.963 1.00 91.38 87 GLU A C 1
ATOM 720 O O . GLU A 1 87 ? 9.315 -1.230 -8.000 1.00 91.38 87 GLU A O 1
ATOM 725 N N . THR A 1 88 ? 8.309 -2.418 -6.376 1.00 95.50 88 THR A N 1
ATOM 726 C CA . THR A 1 88 ? 8.746 -3.726 -6.879 1.00 95.50 88 THR A CA 1
ATOM 727 C C . THR A 1 88 ? 8.162 -4.026 -8.259 1.00 95.50 88 THR A C 1
ATOM 729 O O . THR A 1 88 ? 8.904 -4.422 -9.159 1.00 95.50 88 THR A O 1
ATOM 732 N N . THR A 1 89 ? 6.872 -3.765 -8.485 1.00 95.38 89 THR A N 1
ATOM 733 C CA . THR A 1 89 ? 6.220 -3.990 -9.787 1.00 95.38 89 THR A CA 1
ATOM 734 C C . THR A 1 89 ? 6.805 -3.094 -10.874 1.00 95.38 89 THR A C 1
ATOM 736 O O . THR A 1 89 ? 7.163 -3.576 -11.949 1.00 95.38 89 THR A O 1
ATOM 739 N N . VAL A 1 90 ? 6.964 -1.796 -10.598 1.00 96.44 90 VAL A N 1
ATOM 740 C CA . VAL A 1 90 ? 7.578 -0.843 -11.533 1.00 96.44 90 VAL A CA 1
ATOM 741 C C . VAL A 1 90 ? 9.005 -1.264 -11.856 1.00 96.44 90 VAL A C 1
ATOM 743 O O . VAL A 1 90 ? 9.408 -1.228 -13.018 1.00 96.44 90 VAL A O 1
ATOM 746 N N . THR A 1 91 ? 9.765 -1.697 -10.854 1.00 95.31 91 THR A N 1
ATOM 747 C CA . THR A 1 91 ? 11.140 -2.167 -11.037 1.00 95.31 91 THR A CA 1
ATOM 748 C C . THR A 1 91 ? 11.185 -3.412 -11.918 1.00 95.31 91 THR A C 1
ATOM 750 O O . THR A 1 91 ? 11.914 -3.436 -12.912 1.00 95.31 91 THR A O 1
ATOM 753 N N . THR A 1 92 ? 10.349 -4.410 -11.634 1.00 96.31 92 THR A N 1
ATOM 754 C CA . THR A 1 92 ? 10.230 -5.627 -12.446 1.00 96.31 92 THR A CA 1
ATOM 755 C C . THR A 1 92 ? 9.835 -5.310 -13.884 1.00 96.31 92 THR A C 1
ATOM 757 O O . THR A 1 92 ? 10.468 -5.810 -14.811 1.00 96.31 92 THR A O 1
ATOM 760 N N . LEU A 1 93 ? 8.847 -4.437 -14.103 1.00 96.38 93 LEU A N 1
ATOM 761 C CA . LEU A 1 93 ? 8.433 -4.025 -15.446 1.00 96.38 93 LEU A CA 1
ATOM 762 C C . LEU A 1 93 ? 9.545 -3.281 -16.186 1.00 96.38 93 LEU A C 1
ATOM 764 O O . LEU A 1 93 ? 9.782 -3.551 -17.363 1.00 96.38 93 LEU A O 1
ATOM 768 N N . ARG A 1 94 ? 10.264 -2.378 -15.508 1.00 95.62 94 ARG A N 1
ATOM 769 C CA . ARG A 1 94 ? 11.404 -1.654 -16.090 1.00 95.62 94 ARG A CA 1
ATOM 770 C C . ARG A 1 94 ? 12.475 -2.618 -16.580 1.00 95.62 94 ARG A C 1
ATOM 772 O O . ARG A 1 94 ? 12.897 -2.514 -17.732 1.00 95.62 94 ARG A O 1
ATOM 779 N N . TYR A 1 95 ? 12.876 -3.574 -15.745 1.00 96.06 95 TYR A N 1
ATOM 780 C CA . TYR A 1 95 ? 13.840 -4.592 -16.152 1.00 96.06 95 TYR A CA 1
ATOM 781 C C . TYR A 1 95 ? 13.273 -5.499 -17.243 1.00 96.06 95 TYR A C 1
ATOM 783 O O . TYR A 1 95 ? 13.943 -5.707 -18.249 1.00 96.06 95 TYR A O 1
ATOM 791 N N . GLY A 1 96 ? 12.035 -5.979 -17.110 1.00 96.62 96 GLY A N 1
ATOM 792 C CA . GLY A 1 96 ? 11.380 -6.842 -18.094 1.00 96.62 96 GLY A CA 1
ATOM 793 C C . GLY A 1 96 ? 11.326 -6.213 -19.488 1.00 96.62 96 GLY A C 1
ATOM 794 O O . GLY A 1 96 ? 11.758 -6.822 -20.467 1.00 96.62 96 GLY A O 1
ATOM 795 N N . ILE A 1 97 ? 10.882 -4.957 -19.586 1.00 95.81 97 ILE A N 1
ATOM 796 C CA . ILE A 1 97 ? 10.879 -4.193 -20.842 1.00 95.81 97 ILE A CA 1
ATOM 797 C C . ILE A 1 97 ? 12.311 -3.941 -21.332 1.00 95.81 97 ILE A C 1
ATOM 799 O O . ILE A 1 97 ? 12.595 -4.102 -22.524 1.00 95.81 97 ILE A O 1
ATOM 803 N N . GLY A 1 98 ? 13.233 -3.606 -20.428 1.00 95.88 98 GLY A N 1
ATOM 804 C CA . GLY A 1 98 ? 14.657 -3.471 -20.738 1.00 95.88 98 GLY A CA 1
ATOM 805 C C . GLY A 1 98 ? 15.224 -4.726 -21.409 1.00 95.88 98 GLY A C 1
ATOM 806 O O . GLY A 1 98 ? 15.810 -4.644 -22.488 1.00 95.88 98 GLY A O 1
ATOM 807 N N . TYR A 1 99 ? 14.960 -5.904 -20.848 1.00 95.19 99 TYR A N 1
ATOM 808 C CA . TYR A 1 99 ? 15.379 -7.179 -21.423 1.00 95.19 99 TYR A CA 1
ATOM 809 C C . TYR A 1 99 ? 14.713 -7.460 -22.773 1.00 95.19 99 TYR A C 1
ATOM 811 O O . TYR A 1 99 ? 15.407 -7.848 -23.714 1.00 95.19 99 TYR A O 1
ATOM 819 N N . MET A 1 100 ? 13.408 -7.205 -22.921 1.00 94.81 100 MET A N 1
ATOM 820 C CA . MET A 1 100 ? 12.705 -7.400 -24.198 1.00 94.81 100 MET A CA 1
ATOM 821 C C . MET A 1 100 ? 13.286 -6.529 -25.319 1.00 94.81 100 MET A C 1
ATOM 823 O O . MET A 1 100 ? 13.510 -7.004 -26.434 1.00 94.81 100 MET A O 1
ATOM 827 N N . THR A 1 101 ? 13.570 -5.255 -25.040 1.00 94.88 101 THR A N 1
ATOM 828 C CA . THR A 1 101 ? 14.153 -4.347 -26.042 1.00 94.88 101 THR A CA 1
ATOM 829 C C . THR A 1 101 ? 15.582 -4.742 -26.420 1.00 94.88 101 THR A C 1
ATOM 831 O O . THR A 1 101 ? 15.942 -4.689 -27.599 1.00 94.88 101 THR A O 1
ATOM 834 N N . LEU A 1 102 ? 16.386 -5.200 -25.457 1.00 92.44 102 LEU A N 1
ATOM 835 C CA . LEU A 1 102 ? 17.733 -5.709 -25.715 1.00 92.44 102 LEU A CA 1
ATOM 836 C C . LEU A 1 102 ? 17.710 -7.004 -26.532 1.00 92.44 102 LEU A C 1
ATOM 838 O O . LEU A 1 102 ? 18.443 -7.106 -27.515 1.00 92.44 102 LEU A O 1
ATOM 842 N N . ALA A 1 103 ? 16.833 -7.951 -26.196 1.00 91.06 103 ALA A N 1
ATOM 843 C CA . ALA A 1 103 ? 16.677 -9.200 -26.938 1.00 91.06 103 ALA A CA 1
ATOM 844 C C . ALA A 1 103 ? 16.279 -8.944 -28.402 1.00 91.06 103 ALA A C 1
ATOM 846 O O . ALA A 1 103 ? 16.893 -9.490 -29.320 1.00 91.06 103 ALA A O 1
ATOM 847 N N . ARG A 1 104 ? 15.327 -8.029 -28.650 1.00 84.56 104 ARG A N 1
ATOM 848 C CA . ARG A 1 104 ? 14.938 -7.627 -30.016 1.00 84.56 104 ARG A CA 1
ATOM 849 C C . ARG A 1 104 ? 16.098 -7.011 -30.798 1.00 84.56 104 ARG A C 1
ATOM 851 O O . ARG A 1 104 ? 16.268 -7.313 -31.977 1.00 84.56 104 ARG A O 1
ATOM 858 N N . ARG A 1 105 ? 16.926 -6.187 -30.148 1.00 83.62 105 ARG A N 1
ATOM 859 C CA . ARG A 1 105 ? 18.131 -5.609 -30.769 1.00 83.62 105 ARG A CA 1
ATOM 860 C C . ARG A 1 105 ? 19.177 -6.671 -31.107 1.00 83.62 105 ARG A C 1
ATOM 862 O O . ARG A 1 105 ? 19.828 -6.559 -32.141 1.00 83.62 105 ARG A O 1
ATOM 869 N N . GLN A 1 106 ? 19.341 -7.693 -30.271 1.00 80.50 106 GLN A N 1
ATOM 870 C CA . GLN A 1 106 ? 20.276 -8.790 -30.536 1.00 80.50 106 GLN A CA 1
ATOM 871 C C . GLN A 1 106 ? 19.813 -9.675 -31.699 1.00 80.50 106 GLN A C 1
ATOM 873 O O . GLN A 1 106 ? 20.631 -10.032 -32.543 1.00 80.50 106 GLN A O 1
ATOM 878 N N . LEU A 1 107 ? 18.513 -9.971 -31.789 1.00 82.19 107 LEU A N 1
ATOM 879 C CA . LEU A 1 107 ? 17.941 -10.732 -32.905 1.00 82.19 107 LEU A CA 1
ATOM 880 C C . LEU A 1 107 ? 18.077 -9.982 -34.238 1.00 82.19 107 LEU A C 1
ATOM 882 O O . LEU A 1 107 ? 18.560 -10.560 -35.205 1.00 82.19 107 LEU A O 1
ATOM 886 N N . ALA A 1 108 ? 17.767 -8.682 -34.269 1.00 80.31 108 ALA A N 1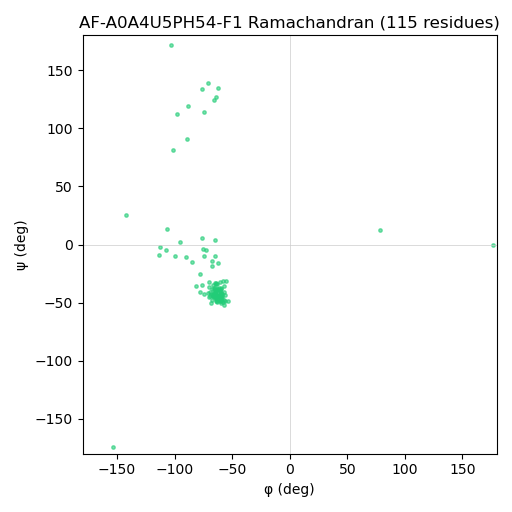
ATOM 887 C CA . ALA A 1 108 ? 17.940 -7.859 -35.470 1.00 80.31 108 ALA A CA 1
ATOM 888 C C . ALA A 1 108 ? 19.414 -7.749 -35.914 1.00 80.31 108 ALA A C 1
ATOM 890 O O . ALA A 1 108 ? 19.709 -7.703 -37.106 1.00 80.31 108 ALA A O 1
ATOM 891 N N . ARG A 1 109 ? 20.361 -7.733 -34.963 1.00 76.19 109 ARG A N 1
ATOM 892 C CA . ARG A 1 109 ? 21.801 -7.770 -35.270 1.00 76.19 109 ARG A CA 1
ATOM 893 C C . ARG A 1 109 ? 22.256 -9.124 -35.812 1.00 76.19 109 ARG A C 1
ATOM 895 O O . ARG A 1 109 ? 23.121 -9.142 -36.679 1.00 76.19 109 ARG A O 1
ATOM 902 N N . ARG A 1 110 ? 21.691 -10.232 -35.320 1.00 74.81 110 ARG A N 1
ATOM 903 C CA . ARG A 1 110 ? 21.985 -11.583 -35.825 1.00 74.81 110 ARG A CA 1
ATOM 904 C C . ARG A 1 110 ? 21.494 -11.771 -37.259 1.00 74.81 110 ARG A C 1
ATOM 906 O O . ARG A 1 110 ? 22.263 -12.252 -38.085 1.00 74.81 110 ARG A O 1
ATOM 913 N N . ASP A 1 111 ? 20.279 -11.326 -37.561 1.00 77.38 111 ASP A N 1
ATOM 914 C CA . ASP A 1 111 ? 19.679 -11.431 -38.899 1.00 77.38 111 ASP A CA 1
ATOM 915 C C . ASP A 1 111 ? 20.479 -10.646 -39.957 1.00 77.38 111 ASP A C 1
ATOM 917 O O . ASP A 1 111 ? 20.803 -11.153 -41.026 1.00 77.38 111 ASP A O 1
ATOM 921 N N . ASN A 1 112 ? 20.952 -9.445 -39.606 1.00 70.19 112 ASN A N 1
ATOM 922 C CA . ASN A 1 112 ? 21.754 -8.615 -40.511 1.00 70.19 112 ASN A CA 1
ATOM 923 C C . ASN A 1 112 ? 23.218 -9.089 -40.685 1.00 70.19 112 ASN A C 1
ATOM 925 O O . ASN A 1 112 ? 23.967 -8.486 -41.450 1.00 70.19 112 ASN A O 1
ATOM 929 N N . SER A 1 113 ? 23.639 -10.131 -39.956 1.00 70.06 113 SER A N 1
ATOM 930 C CA . SER A 1 113 ? 24.992 -10.715 -40.014 1.00 70.06 113 SER A CA 1
ATOM 931 C C . SER A 1 113 ? 25.055 -12.084 -40.703 1.00 70.06 113 SER A C 1
ATOM 933 O O . SER A 1 113 ? 26.148 -12.615 -40.894 1.00 70.06 113 SER A O 1
ATOM 935 N N . ALA A 1 114 ? 23.910 -12.660 -41.087 1.00 68.06 114 ALA A N 1
ATOM 936 C CA . ALA A 1 114 ? 23.864 -13.912 -41.835 1.00 68.06 114 ALA A CA 1
ATOM 937 C C . ALA A 1 114 ? 24.225 -13.674 -43.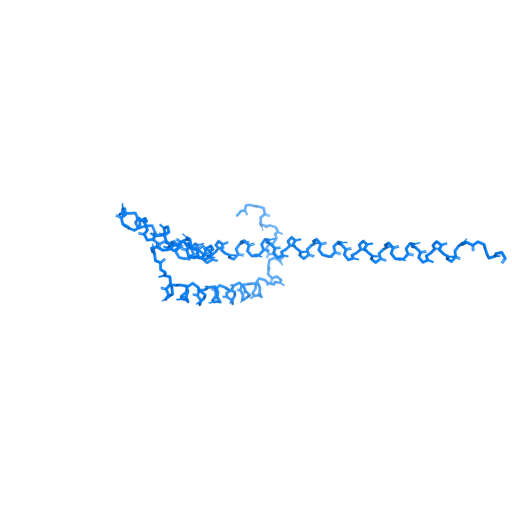320 1.00 68.06 114 ALA A C 1
ATOM 939 O O . ALA A 1 114 ? 23.719 -12.720 -43.922 1.00 68.06 114 ALA A O 1
ATOM 940 N N . PRO A 1 115 ? 25.093 -14.501 -43.937 1.00 65.62 115 PRO A N 1
ATOM 941 C CA . PRO A 1 115 ? 25.425 -14.363 -45.352 1.00 65.62 115 PRO A CA 1
ATOM 942 C C . PRO A 1 115 ? 24.177 -14.613 -46.207 1.00 65.62 115 PRO A C 1
ATOM 944 O O . PRO A 1 115 ? 23.505 -15.633 -46.057 1.00 65.62 115 PRO A O 1
ATOM 947 N N . ARG A 1 116 ? 23.861 -13.671 -47.104 1.00 68.81 116 ARG A N 1
ATOM 948 C CA . ARG A 1 116 ? 22.809 -13.861 -48.109 1.00 68.81 116 ARG A CA 1
ATOM 949 C C . ARG A 1 116 ? 23.353 -14.813 -49.173 1.00 68.81 116 ARG A C 1
ATOM 951 O O . ARG A 1 116 ? 24.334 -14.470 -49.831 1.00 68.81 116 ARG A O 1
ATOM 958 N N . HIS A 1 117 ? 22.758 -16.000 -49.259 1.00 60.53 117 HIS A N 1
ATOM 959 C CA . HIS A 1 117 ? 22.985 -16.951 -50.346 1.00 60.53 117 HIS A CA 1
ATOM 960 C C . HIS A 1 117 ? 22.406 -16.440 -51.664 1.00 60.53 117 HIS A C 1
ATOM 962 O O . HIS A 1 117 ? 21.365 -15.744 -51.616 1.00 60.53 117 HIS A O 1
#

pLDDT: mean 82.71, std 11.14, range [55.28, 96.62]

Solvent-accessible surface area (backbone atoms only — not comparable to full-atom values): 6968 Å² total; per-residue (Å²): 118,86,86,49,81,84,39,67,78,65,52,70,78,48,46,76,59,50,52,55,50,52,50,54,50,50,54,51,45,49,54,49,51,56,53,46,71,76,68,63,60,88,88,57,84,59,91,46,72,66,47,45,49,54,48,53,49,56,59,36,52,77,69,74,58,81,67,96,52,61,66,65,48,49,47,50,51,54,48,51,54,51,50,54,51,48,53,53,49,53,49,51,50,52,51,52,52,51,51,53,56,52,51,53,52,52,52,56,54,52,63,76,66,56,84,85,127

Radius of gyration: 23.93 Å; Cα contacts (8 Å, |Δi|>4): 26; chains: 1; bounding box: 47×36×77 Å

Mean predicted aligned error: 9.96 Å

Organism: Steinernema carpocapsae (NCBI:txid34508)